Protein AF-A0A6P0T118-F1 (afdb_monomer_lite)

pLDDT: mean 84.56, std 12.23, range [42.88, 97.5]

Structure (mmCIF, N/CA/C/O backbone):
data_AF-A0A6P0T118-F1
#
_entry.id   AF-A0A6P0T118-F1
#
loop_
_atom_site.group_PDB
_atom_site.id
_atom_site.type_symbol
_atom_site.label_atom_id
_atom_site.label_alt_id
_atom_site.label_comp_id
_atom_site.label_asym_id
_atom_site.label_entity_id
_atom_site.label_seq_id
_atom_site.pdbx_PDB_ins_code
_atom_site.Cartn_x
_atom_site.Cartn_y
_atom_site.Cartn_z
_atom_site.occupancy
_atom_site.B_iso_or_equiv
_atom_site.auth_seq_id
_atom_site.auth_comp_id
_atom_site.auth_asym_id
_atom_site.auth_atom_id
_atom_site.pdbx_PDB_model_num
ATOM 1 N N . MET A 1 1 ? -15.354 -18.347 6.757 1.00 42.88 1 MET A N 1
ATOM 2 C CA . MET A 1 1 ? -15.088 -18.740 5.358 1.00 42.88 1 MET A CA 1
ATOM 3 C C . MET A 1 1 ? -15.893 -17.810 4.463 1.00 42.88 1 MET A C 1
ATOM 5 O O . MET A 1 1 ? -17.088 -18.009 4.317 1.00 42.88 1 MET A O 1
ATOM 9 N N . PHE A 1 2 ? -15.283 -16.732 3.969 1.00 52.31 2 PHE A N 1
ATOM 10 C CA . PHE A 1 2 ? -15.933 -15.832 3.016 1.00 52.31 2 PHE A CA 1
ATOM 11 C C . PHE A 1 2 ? -15.627 -16.345 1.611 1.00 52.31 2 PHE A C 1
ATOM 13 O O . PHE A 1 2 ? -14.493 -16.237 1.154 1.00 52.31 2 PHE A O 1
ATOM 20 N N . LEU A 1 3 ? -16.623 -16.904 0.922 1.00 56.00 3 LEU A N 1
ATOM 21 C CA . LEU A 1 3 ? -16.580 -17.005 -0.538 1.00 56.00 3 LEU A CA 1
ATOM 22 C C . LEU A 1 3 ? -16.900 -15.617 -1.107 1.00 56.00 3 LEU A C 1
ATOM 24 O O . LEU A 1 3 ? -17.988 -15.358 -1.609 1.00 56.00 3 LEU A O 1
ATOM 28 N N . GLY A 1 4 ? -15.962 -14.692 -0.921 1.00 52.09 4 GLY A N 1
ATOM 29 C CA . GLY A 1 4 ? -15.980 -13.383 -1.555 1.00 52.09 4 GLY A CA 1
ATOM 30 C C . GLY A 1 4 ? -15.422 -13.489 -2.968 1.00 52.09 4 GLY A C 1
ATOM 31 O O . GLY A 1 4 ? -14.530 -14.294 -3.235 1.00 52.09 4 GLY A O 1
ATOM 32 N N . ASN A 1 5 ? -15.971 -12.682 -3.870 1.00 56.38 5 ASN A N 1
ATOM 33 C CA . ASN A 1 5 ? -15.429 -12.419 -5.197 1.00 56.3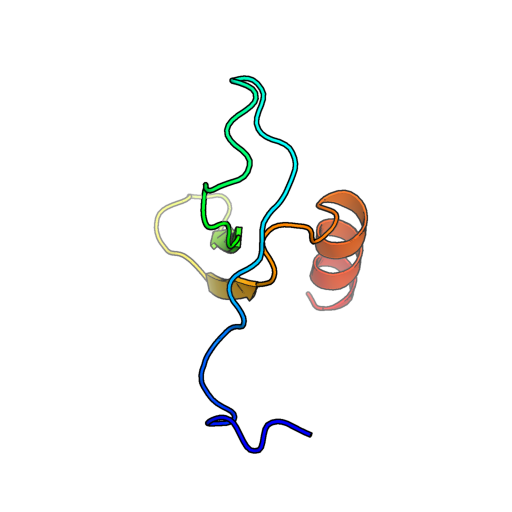8 5 ASN A CA 1
ATOM 34 C C . ASN A 1 5 ? -13.883 -12.375 -5.169 1.00 56.38 5 ASN A C 1
ATOM 36 O O . ASN A 1 5 ? -13.314 -11.498 -4.523 1.00 56.38 5 ASN A O 1
ATOM 40 N N . ARG A 1 6 ? -13.208 -13.295 -5.882 1.00 59.16 6 ARG A N 1
ATOM 41 C CA . ARG A 1 6 ? -11.730 -13.390 -5.920 1.00 59.16 6 ARG A CA 1
ATOM 42 C C . ARG A 1 6 ? -11.038 -12.167 -6.541 1.00 59.16 6 ARG A C 1
ATOM 44 O O . ARG A 1 6 ? -9.815 -12.131 -6.578 1.00 59.16 6 ARG A O 1
ATOM 51 N N . PHE A 1 7 ? -11.804 -11.201 -7.040 1.00 69.75 7 PHE A N 1
ATOM 52 C CA . PHE A 1 7 ? -11.306 -9.990 -7.686 1.00 69.75 7 PHE A CA 1
ATOM 53 C C . PHE A 1 7 ? -11.399 -8.730 -6.809 1.00 69.75 7 PHE A C 1
ATOM 55 O O . PHE A 1 7 ? -10.981 -7.667 -7.253 1.00 69.75 7 PHE A O 1
ATOM 62 N N . ALA A 1 8 ? -11.955 -8.812 -5.594 1.00 81.00 8 ALA A N 1
ATOM 63 C CA . ALA A 1 8 ? -12.112 -7.655 -4.709 1.00 81.00 8 ALA A CA 1
ATOM 64 C C . ALA A 1 8 ? -11.083 -7.664 -3.570 1.00 81.00 8 ALA A C 1
ATOM 66 O O . ALA A 1 8 ? -10.844 -8.702 -2.954 1.00 81.00 8 ALA A O 1
ATOM 67 N N . ILE A 1 9 ? -10.514 -6.495 -3.265 1.00 86.62 9 ILE A N 1
A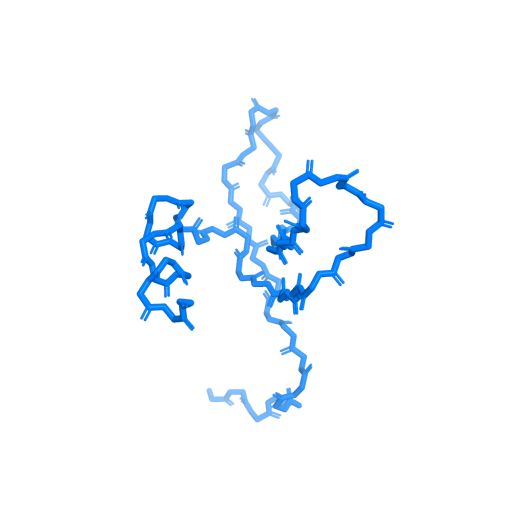TOM 68 C CA . ILE A 1 9 ? -9.619 -6.322 -2.117 1.00 86.62 9 ILE A CA 1
ATOM 69 C C . ILE A 1 9 ? -10.397 -6.322 -0.796 1.00 86.62 9 ILE A C 1
ATOM 71 O O . ILE A 1 9 ? -11.541 -5.864 -0.726 1.00 86.62 9 ILE A O 1
ATOM 75 N N . ALA A 1 10 ? -9.762 -6.816 0.267 1.00 90.19 10 ALA A N 1
ATOM 76 C CA . ALA A 1 10 ? -10.272 -6.667 1.621 1.00 90.19 10 ALA A CA 1
ATOM 77 C C . ALA A 1 10 ? -9.903 -5.276 2.152 1.00 90.19 10 ALA A C 1
ATOM 79 O O . ALA A 1 10 ? -8.739 -4.890 2.134 1.00 90.19 10 ALA A O 1
ATOM 80 N N . ILE A 1 11 ? -10.897 -4.528 2.630 1.00 92.38 11 ILE A N 1
ATOM 81 C CA . ILE A 1 11 ? -10.656 -3.251 3.306 1.00 92.38 11 ILE A CA 1
ATOM 82 C C . ILE A 1 11 ? -10.131 -3.526 4.709 1.00 92.38 11 ILE A C 1
ATOM 84 O O . ILE A 1 11 ? -10.759 -4.274 5.466 1.00 92.38 11 ILE A O 1
ATOM 88 N N . THR A 1 12 ? -9.031 -2.874 5.074 1.00 94.38 12 THR A N 1
ATOM 89 C CA . THR A 1 12 ? -8.448 -2.982 6.410 1.00 94.38 12 THR A CA 1
ATOM 90 C C . THR A 1 12 ? -8.625 -1.704 7.217 1.00 94.38 12 THR A C 1
ATOM 92 O O . THR A 1 12 ? -9.063 -0.669 6.715 1.00 94.38 12 THR A O 1
ATOM 95 N N . HIS A 1 13 ? -8.397 -1.822 8.521 1.00 94.50 13 HIS A N 1
ATOM 96 C CA . HIS A 1 13 ? -8.395 -0.711 9.465 1.00 94.50 13 HIS A CA 1
ATOM 97 C C . HIS A 1 13 ? -7.042 -0.754 10.168 1.00 94.50 13 HIS A C 1
ATOM 99 O O . HIS A 1 13 ? -6.566 -1.835 10.529 1.00 94.50 13 HIS A O 1
ATOM 105 N N . GLY A 1 14 ? -6.409 0.402 10.309 1.00 90.19 14 GLY A N 1
ATOM 106 C CA . GLY A 1 14 ? -5.020 0.508 10.732 1.00 90.19 14 GLY A CA 1
ATOM 107 C C . GLY A 1 14 ? -4.784 1.715 11.620 1.00 90.19 14 GLY A C 1
ATOM 108 O O . GLY A 1 14 ? -5.716 2.394 12.061 1.00 90.19 14 GLY A O 1
ATOM 109 N N . TYR A 1 15 ? -3.512 1.994 11.884 1.00 92.62 15 TYR A N 1
ATOM 110 C CA . 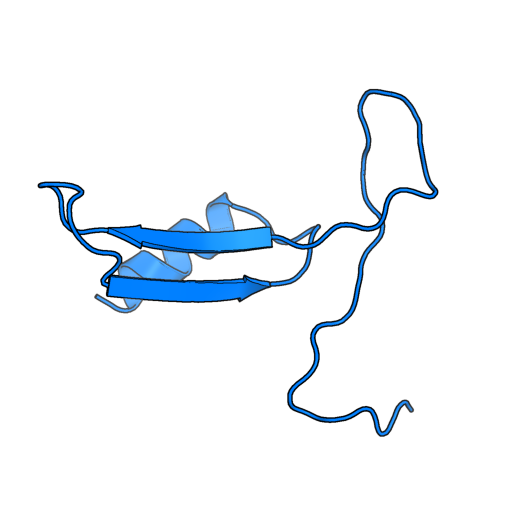TYR A 1 15 ? -3.130 3.176 12.640 1.00 92.62 15 TYR A CA 1
ATOM 111 C C . TYR A 1 15 ? -3.561 4.445 11.894 1.00 92.62 15 TYR A C 1
ATOM 113 O O . TYR A 1 15 ? -3.314 4.615 10.702 1.00 92.62 15 TYR A O 1
ATOM 121 N N . SER A 1 16 ? -4.201 5.355 12.619 1.00 94.06 16 SER A N 1
ATOM 122 C CA . SER A 1 16 ? -4.470 6.715 12.170 1.00 94.06 16 SER A CA 1
ATOM 123 C C . SER A 1 16 ? -3.869 7.665 13.193 1.00 94.06 16 SER A C 1
ATOM 125 O O . SER A 1 16 ? -4.158 7.549 14.386 1.00 94.06 16 SER A O 1
ATOM 127 N N . ARG A 1 17 ? -3.051 8.619 12.730 1.00 95.81 17 ARG A N 1
ATOM 128 C CA . ARG A 1 17 ? -2.444 9.651 13.591 1.00 95.81 17 ARG A CA 1
ATOM 129 C C . ARG A 1 17 ? -3.495 1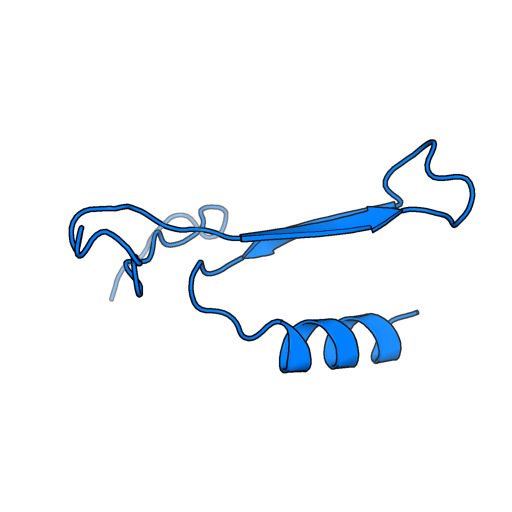0.471 14.343 1.00 95.81 17 ARG A C 1
ATOM 131 O O . ARG A 1 17 ? -3.251 10.892 15.470 1.00 95.81 17 ARG A O 1
ATOM 138 N N . ASP A 1 18 ? -4.684 10.600 13.763 1.00 97.50 18 ASP A N 1
ATOM 139 C CA . ASP A 1 18 ? -5.808 11.335 14.341 1.00 97.50 18 ASP A CA 1
ATOM 140 C C . ASP A 1 18 ? -6.691 10.465 15.259 1.00 97.50 18 ASP A C 1
ATOM 142 O O . ASP A 1 18 ? -7.782 10.880 15.640 1.00 97.50 18 ASP A O 1
ATOM 146 N N . HIS A 1 19 ? -6.242 9.255 15.626 1.00 95.38 19 HIS A N 1
ATOM 147 C CA . HIS A 1 19 ? -6.973 8.300 16.475 1.00 95.38 19 HIS A CA 1
ATOM 148 C C . HIS A 1 19 ? -8.379 7.966 15.946 1.00 95.38 19 HIS A C 1
ATOM 150 O O . HIS A 1 19 ? -9.343 7.867 16.705 1.00 95.38 19 HIS A O 1
ATOM 156 N N . ARG A 1 20 ? -8.494 7.795 14.625 1.00 96.56 20 ARG A N 1
ATOM 157 C CA . ARG A 1 20 ? -9.743 7.481 13.913 1.00 96.56 20 ARG A CA 1
ATOM 158 C C . ARG A 1 20 ? -9.798 5.992 13.523 1.00 96.56 20 ARG A C 1
ATOM 160 O O . ARG A 1 20 ? -9.348 5.648 12.428 1.00 96.56 20 ARG A O 1
ATOM 167 N N . PRO A 1 21 ? -10.290 5.089 14.398 1.00 93.62 21 PRO A N 1
ATOM 168 C CA . PRO A 1 21 ? -10.285 3.641 14.153 1.00 93.62 21 PRO A CA 1
ATOM 169 C C . PRO A 1 21 ? -11.275 3.194 13.069 1.00 93.62 21 PRO A C 1
ATOM 171 O O . PRO A 1 21 ? -11.203 2.064 12.598 1.00 93.62 21 PRO A O 1
ATOM 174 N N . GLU A 1 22 ? -12.215 4.053 12.677 1.00 96.19 22 GLU A N 1
ATOM 175 C CA . GLU A 1 22 ? -13.216 3.761 11.650 1.00 96.19 22 GLU A CA 1
ATOM 176 C C . GLU A 1 22 ? -12.722 4.010 10.220 1.00 96.19 22 GLU A C 1
ATOM 178 O O . GLU A 1 22 ? -13.434 3.701 9.261 1.00 96.19 22 GLU A O 1
ATOM 183 N N . LEU A 1 23 ? -11.528 4.592 10.059 1.00 96.94 23 LEU A N 1
ATOM 184 C CA . LEU A 1 23 ? -10.967 4.840 8.738 1.00 96.94 23 LEU A CA 1
ATOM 185 C C . LEU A 1 23 ? -10.661 3.521 8.037 1.00 96.94 23 LEU A C 1
ATOM 187 O O . LEU A 1 23 ? -9.891 2.688 8.513 1.00 96.94 23 LEU A O 1
ATOM 191 N N . LYS A 1 24 ? -11.256 3.389 6.857 1.00 94.94 24 LYS A N 1
ATOM 192 C CA . LYS A 1 24 ? -11.007 2.314 5.906 1.00 94.94 24 LYS A CA 1
ATOM 193 C C . LYS A 1 24 ? -9.701 2.595 5.176 1.00 94.94 24 LYS A C 1
ATOM 195 O O . LYS A 1 24 ? -9.514 3.703 4.678 1.00 94.94 24 LYS A O 1
ATOM 200 N N . GLN A 1 25 ? -8.833 1.599 5.098 1.00 94.38 25 GLN A N 1
ATOM 201 C CA . GLN A 1 25 ? -7.496 1.716 4.532 1.00 94.38 25 GLN A CA 1
ATOM 202 C C . GLN A 1 25 ? -7.271 0.650 3.454 1.00 94.38 25 GLN A C 1
ATOM 204 O O . GLN A 1 25 ? -7.777 -0.472 3.540 1.00 94.38 25 GLN A O 1
ATOM 209 N N . PHE A 1 26 ? -6.535 1.051 2.423 1.00 93.88 26 PHE A N 1
ATOM 210 C CA . PHE A 1 26 ? -5.960 0.219 1.369 1.00 93.88 26 PHE A CA 1
ATOM 211 C C . PHE A 1 26 ? -4.739 0.961 0.810 1.00 93.88 26 PHE A C 1
ATOM 213 O O . PHE A 1 26 ? -4.682 2.191 0.901 1.00 93.88 26 PHE A O 1
ATOM 220 N N . ILE A 1 27 ? -3.781 0.235 0.241 1.00 92.31 27 ILE A N 1
ATOM 221 C CA . ILE A 1 27 ? -2.585 0.816 -0.386 1.00 92.31 27 ILE A CA 1
ATOM 222 C C . ILE A 1 27 ? -2.631 0.572 -1.898 1.00 92.31 27 ILE A C 1
ATOM 224 O 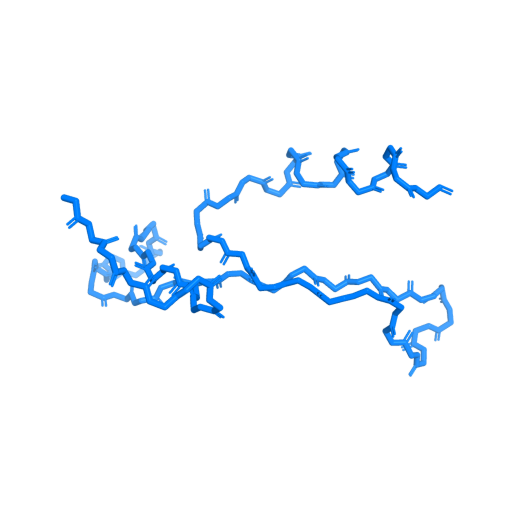O . ILE A 1 27 ? -3.248 -0.386 -2.374 1.00 92.31 27 ILE A O 1
ATOM 228 N N . VAL A 1 28 ? -2.013 1.477 -2.659 1.00 90.94 28 VAL A N 1
ATOM 229 C CA . VAL A 1 28 ? -1.751 1.308 -4.091 1.00 90.94 28 VAL A CA 1
ATOM 230 C C . VAL A 1 28 ? -0.247 1.332 -4.297 1.00 90.94 28 VAL A C 1
ATOM 232 O O . VAL A 1 28 ? 0.386 2.361 -4.066 1.00 90.94 28 VAL A O 1
ATOM 235 N N . ASP A 1 29 ? 0.299 0.223 -4.780 1.00 89.94 29 ASP A N 1
ATOM 236 C CA . ASP A 1 29 ? 1.682 0.176 -5.234 1.00 89.94 29 ASP A CA 1
ATOM 237 C C . ASP A 1 29 ? 1.731 0.614 -6.686 1.00 89.94 29 ASP A C 1
ATOM 239 O O . ASP A 1 29 ? 1.015 0.076 -7.540 1.00 89.94 29 ASP A O 1
ATOM 243 N N . LEU A 1 30 ? 2.591 1.587 -6.956 1.00 89.31 30 LEU A N 1
ATOM 244 C CA . LEU A 1 30 ? 2.773 2.163 -8.274 1.00 89.31 30 LEU A CA 1
ATOM 245 C C . LEU A 1 30 ? 4.261 2.173 -8.606 1.00 89.31 30 LEU A C 1
ATOM 247 O O . LEU A 1 30 ? 5.057 2.736 -7.858 1.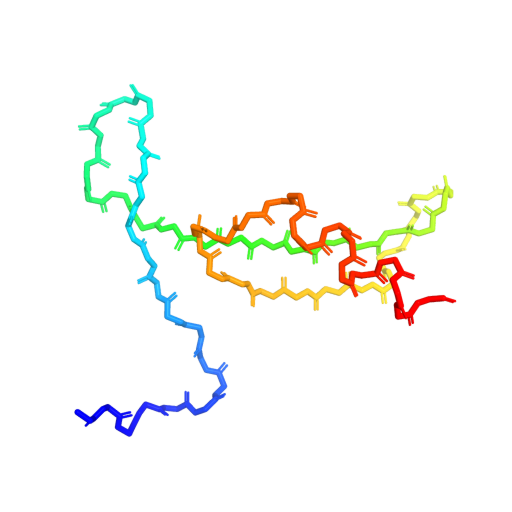00 89.31 30 LEU A O 1
ATOM 251 N N . MET A 1 31 ? 4.623 1.584 -9.743 1.00 87.44 31 MET A N 1
ATOM 252 C CA . MET A 1 31 ? 5.972 1.706 -10.292 1.00 87.44 31 MET A CA 1
ATOM 253 C C . MET A 1 31 ? 5.910 2.517 -11.577 1.00 87.44 31 MET A C 1
ATOM 255 O O . MET A 1 31 ? 5.112 2.210 -12.465 1.00 87.44 31 MET A O 1
ATOM 259 N N . CYS A 1 32 ? 6.769 3.521 -11.686 1.00 87.38 32 CYS A N 1
ATOM 260 C CA . CYS A 1 32 ? 6.924 4.333 -12.885 1.00 87.38 32 CYS A CA 1
ATOM 261 C C . CYS A 1 32 ? 8.351 4.196 -13.417 1.00 87.38 32 CYS A C 1
ATOM 263 O O . CYS A 1 32 ? 9.280 3.899 -12.665 1.00 87.38 32 CYS A O 1
ATOM 265 N N . SER A 1 33 ? 8.519 4.443 -14.714 1.00 85.56 33 SER A N 1
ATOM 266 C CA . SER A 1 33 ? 9.843 4.687 -15.285 1.00 85.56 33 SER A CA 1
ATOM 267 C C . SER A 1 33 ? 10.465 5.950 -14.665 1.00 85.56 33 SER A C 1
ATOM 269 O O . SER A 1 33 ? 9.755 6.800 -14.126 1.00 85.56 33 SER A O 1
ATOM 271 N N . GLY A 1 34 ? 11.794 6.075 -14.712 1.00 82.69 34 GLY A N 1
ATOM 272 C CA . GLY A 1 34 ? 12.525 7.193 -14.101 1.00 82.69 34 GLY A CA 1
ATOM 273 C C . GLY A 1 34 ? 12.213 8.567 -14.708 1.00 82.69 34 GLY A C 1
ATOM 274 O O . GLY A 1 34 ? 12.450 9.582 -14.060 1.00 82.69 34 GLY A O 1
ATOM 275 N N . ASP A 1 35 ? 11.660 8.601 -15.921 1.00 85.50 35 ASP A N 1
ATOM 276 C CA . ASP A 1 35 ? 11.102 9.796 -16.567 1.00 85.50 35 ASP A CA 1
ATOM 277 C C . ASP A 1 35 ? 9.690 10.155 -16.065 1.00 85.50 35 ASP A C 1
ATOM 279 O O . ASP A 1 35 ? 9.236 11.274 -16.272 1.00 85.50 35 ASP A O 1
ATOM 283 N N . GLY A 1 36 ? 9.025 9.260 -15.328 1.00 75.31 36 GLY A N 1
ATOM 284 C CA . GLY A 1 36 ? 7.809 9.545 -14.562 1.00 75.31 36 GLY A CA 1
ATOM 285 C C . GLY A 1 36 ? 6.528 9.701 -15.383 1.00 75.31 36 GLY A C 1
ATOM 286 O O . GLY A 1 36 ? 5.474 9.946 -14.799 1.00 75.31 36 GLY A O 1
ATOM 287 N N . ASP A 1 37 ? 6.592 9.531 -16.703 1.00 79.31 37 ASP A N 1
ATOM 288 C CA . ASP A 1 37 ? 5.478 9.853 -17.600 1.00 79.31 37 ASP A CA 1
ATOM 289 C C . ASP A 1 37 ? 4.364 8.792 -17.595 1.00 79.31 37 ASP A C 1
ATOM 291 O O . ASP A 1 37 ? 3.187 9.126 -17.752 1.00 79.31 37 ASP A O 1
ATOM 295 N N . VAL A 1 38 ? 4.707 7.507 -17.412 1.00 84.25 38 VAL A N 1
ATOM 296 C CA . VAL A 1 38 ? 3.742 6.393 -17.474 1.00 84.25 38 VAL A CA 1
ATOM 297 C C . VAL A 1 38 ? 4.000 5.348 -16.377 1.00 84.25 38 VAL A C 1
ATOM 299 O O . VAL A 1 38 ? 5.122 4.842 -16.258 1.00 84.25 38 VAL A O 1
ATOM 302 N N . PRO A 1 39 ? 2.966 4.956 -15.606 1.00 87.38 39 PRO A N 1
ATOM 303 C CA . PRO A 1 39 ? 3.054 3.821 -14.697 1.00 87.38 39 PRO A CA 1
ATOM 304 C C . PRO A 1 39 ? 3.222 2.497 -15.446 1.00 87.38 39 PRO A C 1
ATOM 306 O O . PRO A 1 39 ? 2.454 2.177 -16.352 1.00 87.38 39 PRO A O 1
ATOM 309 N N . LEU A 1 40 ? 4.198 1.701 -15.023 1.00 87.69 40 LEU A N 1
ATOM 310 C CA . LEU A 1 40 ? 4.496 0.372 -15.560 1.00 87.69 40 LEU A CA 1
ATOM 311 C C . LEU A 1 40 ? 3.841 -0.748 -14.743 1.00 87.69 40 LEU A C 1
ATOM 313 O O . LEU A 1 40 ? 3.623 -1.845 -15.253 1.00 87.69 40 LEU A O 1
ATOM 317 N N . TYR A 1 41 ? 3.514 -0.475 -13.480 1.00 87.00 41 TYR A N 1
ATOM 318 C CA . TYR A 1 41 ? 2.925 -1.443 -12.563 1.00 87.00 41 TYR A CA 1
ATOM 319 C C . TYR A 1 41 ? 1.909 -0.773 -11.648 1.00 87.00 41 TYR A C 1
ATOM 321 O O . TYR A 1 41 ? 2.174 0.309 -11.127 1.00 87.00 41 TYR A O 1
ATOM 329 N N . LEU A 1 42 ? 0.777 -1.446 -11.431 1.00 88.88 42 LEU A N 1
ATOM 330 C CA . LEU A 1 42 ? -0.244 -1.044 -10.472 1.00 88.88 42 LEU A CA 1
ATOM 331 C C . LEU A 1 42 ? -0.770 -2.277 -9.736 1.00 88.88 42 LEU A C 1
ATOM 333 O O . LEU A 1 42 ? -1.268 -3.219 -10.360 1.00 88.88 42 LEU A O 1
ATOM 337 N N . ARG A 1 43 ? -0.718 -2.243 -8.405 1.00 88.25 43 ARG A N 1
ATOM 338 C CA . ARG A 1 43 ? -1.350 -3.231 -7.523 1.00 88.25 43 ARG A CA 1
ATOM 339 C C . ARG A 1 43 ? -2.143 -2.510 -6.447 1.00 88.25 43 ARG A C 1
ATOM 341 O O . ARG A 1 43 ? -1.667 -1.548 -5.863 1.00 88.25 43 ARG A O 1
ATOM 348 N N . VAL A 1 44 ? -3.346 -3.001 -6.171 1.00 90.19 44 VAL A N 1
ATOM 349 C CA . VAL A 1 44 ? -4.109 -2.590 -4.989 1.00 90.19 44 VAL A CA 1
ATOM 350 C C . VAL A 1 44 ? -3.898 -3.646 -3.908 1.00 90.19 44 VAL A C 1
ATOM 352 O O . VAL A 1 44 ? -4.078 -4.836 -4.178 1.00 90.19 44 VAL A O 1
ATOM 355 N N . ALA A 1 45 ? -3.505 -3.217 -2.714 1.00 88.69 45 ALA A N 1
ATOM 356 C CA . ALA A 1 45 ? -3.037 -4.078 -1.636 1.00 88.69 45 ALA A CA 1
ATOM 357 C C . ALA A 1 45 ? -3.704 -3.760 -0.284 1.00 88.69 45 ALA A C 1
ATOM 359 O O . ALA A 1 45 ? -4.505 -2.827 -0.157 1.00 88.69 45 ALA A O 1
ATOM 360 N N . ASP A 1 46 ? -3.387 -4.578 0.723 1.00 91.38 46 ASP A N 1
ATOM 361 C CA . ASP A 1 46 ? -3.831 -4.384 2.105 1.00 91.38 46 ASP A CA 1
ATOM 362 C C . ASP A 1 46 ? -3.313 -3.043 2.650 1.00 91.38 46 ASP A C 1
ATOM 364 O O . ASP A 1 46 ? -2.146 -2.707 2.479 1.00 91.38 46 ASP A O 1
ATOM 368 N N . GLY A 1 47 ? -4.174 -2.281 3.328 1.00 92.50 47 GLY A N 1
ATOM 369 C CA . GLY A 1 47 ? -3.816 -1.000 3.942 1.00 92.50 47 GLY A CA 1
ATOM 370 C C . GLY A 1 47 ? -2.764 -1.065 5.055 1.00 92.50 47 GLY A C 1
ATOM 371 O O . GLY A 1 47 ? -2.245 -0.024 5.441 1.00 92.50 47 GLY A O 1
ATOM 372 N N . ASN A 1 48 ? -2.453 -2.255 5.571 1.00 92.31 48 ASN A N 1
ATOM 373 C CA . ASN A 1 48 ? -1.466 -2.486 6.627 1.00 92.31 48 ASN A CA 1
ATOM 374 C C . ASN A 1 48 ? -0.234 -3.269 6.133 1.00 92.31 48 ASN A C 1
ATOM 376 O O . ASN A 1 48 ? 0.534 -3.783 6.952 1.00 92.31 48 ASN A O 1
ATOM 380 N N . GLU A 1 49 ? -0.060 -3.429 4.819 1.00 90.94 49 GLU A N 1
ATOM 381 C CA . GLU A 1 49 ? 1.130 -4.079 4.267 1.00 90.94 49 GLU A CA 1
ATOM 382 C C . GLU A 1 49 ? 2.390 -3.242 4.568 1.00 90.94 49 GLU A C 1
ATOM 384 O O . GLU A 1 49 ? 2.334 -2.021 4.695 1.00 90.94 49 GLU A O 1
ATOM 389 N N . SER A 1 50 ? 3.538 -3.900 4.750 1.00 90.25 50 SER A N 1
ATOM 390 C CA . SER A 1 50 ? 4.784 -3.205 5.089 1.00 90.25 50 SER A CA 1
ATOM 391 C C . SER A 1 50 ? 5.510 -2.736 3.835 1.00 90.25 50 SER A C 1
ATOM 393 O O . SER A 1 50 ? 5.990 -3.567 3.063 1.00 90.25 50 SER A O 1
ATOM 395 N N . ASP A 1 51 ? 5.708 -1.425 3.705 1.00 86.31 51 ASP A N 1
ATOM 396 C CA . ASP A 1 51 ? 6.454 -0.819 2.594 1.00 86.31 51 ASP A CA 1
ATOM 397 C C . ASP A 1 51 ? 7.841 -1.453 2.386 1.00 86.31 51 ASP A C 1
ATOM 399 O O . ASP A 1 51 ? 8.268 -1.678 1.257 1.00 86.31 51 ASP A O 1
ATOM 403 N N . GLN A 1 52 ? 8.550 -1.798 3.470 1.00 88.75 52 GLN A N 1
ATOM 404 C CA . GLN A 1 52 ? 9.873 -2.428 3.376 1.00 88.75 52 GLN A CA 1
ATOM 405 C C . GLN A 1 52 ? 9.814 -3.809 2.720 1.00 88.75 52 GLN A C 1
ATOM 407 O O . GLN A 1 52 ? 10.656 -4.134 1.884 1.00 88.75 52 GLN A O 1
ATOM 412 N N . ALA A 1 53 ? 8.824 -4.618 3.100 1.00 87.06 53 ALA A N 1
ATOM 413 C CA . ALA A 1 53 ? 8.648 -5.948 2.537 1.00 87.06 53 ALA A CA 1
ATOM 414 C C . ALA A 1 53 ? 8.236 -5.875 1.060 1.00 87.06 53 ALA A C 1
ATOM 416 O O . ALA A 1 53 ? 8.691 -6.687 0.257 1.00 87.06 53 ALA A O 1
ATOM 417 N N . ILE A 1 54 ? 7.410 -4.889 0.699 1.00 86.12 54 ILE A N 1
ATOM 418 C CA . ILE A 1 54 ? 6.921 -4.724 -0.672 1.00 86.12 54 ILE A CA 1
ATOM 419 C C . ILE A 1 54 ? 8.005 -4.210 -1.601 1.00 86.12 54 ILE A C 1
ATOM 421 O O . ILE A 1 54 ? 8.177 -4.780 -2.675 1.00 86.12 54 ILE A O 1
ATOM 425 N N . ASN A 1 55 ? 8.793 -3.226 -1.173 1.00 83.88 55 ASN A N 1
ATOM 426 C CA . ASN A 1 55 ? 9.907 -2.731 -1.976 1.00 83.88 55 ASN A CA 1
ATOM 427 C C . ASN A 1 55 ? 10.900 -3.853 -2.310 1.00 83.88 55 ASN A C 1
ATOM 429 O O . ASN A 1 55 ? 11.284 -3.990 -3.465 1.00 83.88 55 ASN A O 1
ATOM 433 N N . ALA A 1 56 ? 11.245 -4.703 -1.335 1.00 86.12 56 ALA A N 1
ATOM 434 C CA . ALA A 1 56 ? 12.117 -5.855 -1.572 1.00 86.12 56 ALA A CA 1
ATOM 435 C C . ALA A 1 56 ? 11.488 -6.886 -2.529 1.00 86.12 56 ALA A C 1
ATOM 437 O O . ALA A 1 56 ? 12.139 -7.365 -3.450 1.00 86.12 56 ALA A O 1
ATOM 438 N N . ALA A 1 57 ? 10.203 -7.208 -2.349 1.00 83.88 57 ALA A N 1
ATOM 439 C CA . ALA A 1 57 ? 9.516 -8.192 -3.187 1.00 83.88 57 ALA A CA 1
ATOM 440 C C . ALA A 1 57 ? 9.287 -7.723 -4.635 1.00 83.88 57 ALA A C 1
ATOM 442 O O . ALA A 1 57 ? 9.160 -8.558 -5.532 1.00 83.88 57 ALA A O 1
ATOM 443 N N . VAL A 1 58 ? 9.155 -6.412 -4.858 1.00 78.56 58 VAL A N 1
ATOM 444 C CA . VAL A 1 58 ? 9.049 -5.823 -6.199 1.00 78.56 58 VAL A CA 1
ATOM 445 C C . VAL A 1 58 ? 10.412 -5.806 -6.881 1.00 78.56 58 VAL A C 1
ATOM 447 O O . VAL A 1 58 ? 10.467 -6.184 -8.045 1.00 78.56 58 VAL A O 1
ATOM 450 N N . ASP A 1 59 ? 11.482 -5.446 -6.164 1.00 79.38 59 ASP A N 1
ATOM 451 C CA . ASP A 1 59 ? 12.861 -5.447 -6.680 1.00 79.38 59 ASP A CA 1
ATOM 452 C C . ASP A 1 59 ? 13.294 -6.840 -7.171 1.00 79.38 59 ASP A C 1
ATOM 454 O O . ASP A 1 59 ? 13.833 -6.970 -8.261 1.00 79.38 59 ASP A O 1
ATOM 458 N N . ASP A 1 60 ? 12.924 -7.908 -6.455 1.00 80.75 60 ASP A N 1
ATOM 459 C CA . ASP A 1 60 ? 13.187 -9.299 -6.869 1.00 80.75 60 ASP A CA 1
ATOM 460 C C . ASP A 1 60 ? 12.461 -9.733 -8.167 1.00 80.75 60 ASP A C 1
ATOM 462 O O . ASP A 1 60 ? 12.698 -10.832 -8.681 1.00 80.75 60 ASP A O 1
ATOM 466 N N . ARG A 1 61 ? 11.510 -8.940 -8.678 1.00 69.44 61 ARG A N 1
ATOM 467 C CA . ARG A 1 61 ? 10.649 -9.292 -9.826 1.00 69.44 61 ARG A CA 1
ATOM 468 C C . ARG A 1 61 ? 10.964 -8.529 -11.112 1.00 69.44 61 ARG A C 1
ATOM 470 O O . ARG A 1 61 ? 10.291 -8.782 -12.116 1.00 69.44 61 ARG A O 1
ATOM 477 N N . ILE A 1 62 ? 11.937 -7.627 -11.083 1.00 67.50 62 ILE A N 1
ATOM 478 C CA . ILE A 1 62 ? 12.381 -6.779 -12.202 1.00 67.50 62 ILE A CA 1
ATOM 479 C C . ILE A 1 62 ? 13.836 -7.077 -12.557 1.00 67.50 62 ILE A C 1
ATOM 481 O O . ILE A 1 62 ? 14.151 -6.948 -13.761 1.00 67.50 62 ILE A O 1
#

Foldseek 3Di:
DDPDDPPDADWDFDDDPVPDRPDTFKDWDWDDDPVRPDTPDIDIGYRPDDPVVVVVVVVVVD

Radius of gyration: 14.51 Å; chains: 1; bounding box: 30×30×34 Å

Secondary structure (DSSP, 8-state):
-----TTSPPPEE---TT--TT-EEEEEEEEE-TT-SSEEEEEEEETT--HHHHHHHHHTT-

Sequence (62 aa):
MFLGNRFAIAITHGYSRDHRPELKQFIVDLMCSGDGDVPLYLRVADGNESDQAINAAVDDRI